Protein AF-A0A248UNA0-F1 (afdb_monomer_lite)

Structure (mmCIF, N/CA/C/O backbone):
data_AF-A0A248UNA0-F1
#
_entry.id   AF-A0A248UNA0-F1
#
loop_
_atom_site.group_PDB
_atom_site.id
_atom_site.type_symbol
_atom_site.label_atom_id
_atom_site.label_alt_id
_atom_site.label_comp_id
_atom_site.label_asym_id
_atom_site.label_entity_id
_atom_site.label_seq_id
_atom_site.pdbx_PDB_ins_code
_atom_site.Cartn_x
_atom_site.Cartn_y
_atom_site.Cartn_z
_atom_site.occupancy
_atom_site.B_iso_or_equiv
_atom_site.auth_seq_id
_atom_site.auth_comp_id
_atom_site.auth_asym_id
_atom_site.auth_atom_id
_atom_site.pdbx_PDB_model_num
ATOM 1 N N . MET A 1 1 ? 13.114 -1.907 -13.463 1.00 65.38 1 MET A N 1
ATOM 2 C CA . MET A 1 1 ? 11.952 -1.978 -14.375 1.00 65.38 1 MET A CA 1
ATOM 3 C C . MET A 1 1 ? 10.775 -1.414 -13.607 1.00 65.38 1 MET A C 1
ATOM 5 O O . MET A 1 1 ? 10.536 -1.888 -12.508 1.00 65.38 1 MET A O 1
ATOM 9 N N . VAL A 1 2 ? 10.124 -0.371 -14.118 1.00 75.31 2 VAL A N 1
ATOM 10 C CA . VAL A 1 2 ? 8.968 0.246 -13.449 1.00 75.31 2 VAL A CA 1
ATOM 11 C C . VAL A 1 2 ? 7.736 -0.604 -13.754 1.00 75.31 2 VAL A C 1
ATOM 13 O O . VAL A 1 2 ? 7.504 -0.934 -14.918 1.00 75.31 2 VAL A O 1
ATOM 16 N N . ILE A 1 3 ? 6.988 -0.997 -12.723 1.00 86.81 3 ILE A N 1
ATOM 17 C CA . ILE A 1 3 ? 5.762 -1.794 -12.861 1.00 86.81 3 ILE A CA 1
ATOM 18 C C . ILE A 1 3 ? 4.567 -0.846 -12.759 1.00 86.81 3 ILE A C 1
ATOM 20 O O . ILE A 1 3 ? 4.444 -0.093 -11.795 1.00 86.81 3 ILE A O 1
ATOM 24 N N . GLU A 1 4 ? 3.660 -0.898 -13.734 1.00 90.50 4 GLU A N 1
ATOM 25 C CA . GLU A 1 4 ? 2.392 -0.175 -13.644 1.00 90.50 4 GLU A CA 1
ATOM 26 C C . GLU A 1 4 ? 1.418 -0.955 -12.747 1.00 90.50 4 GLU A C 1
ATOM 28 O O . GLU A 1 4 ? 0.960 -2.044 -13.097 1.00 90.50 4 GLU A O 1
ATOM 33 N N . ILE A 1 5 ? 1.081 -0.392 -11.585 1.00 90.44 5 ILE A N 1
AT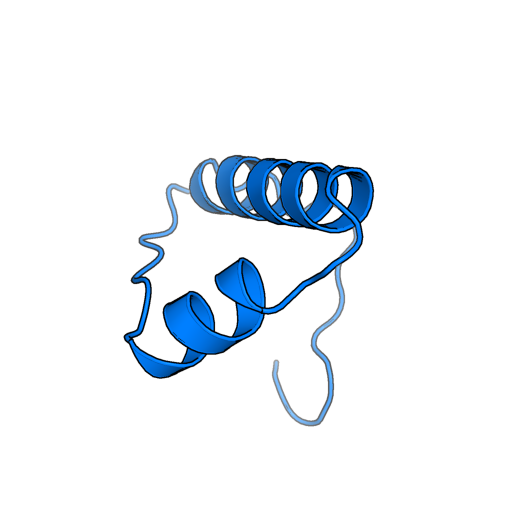OM 34 C CA . ILE A 1 5 ? 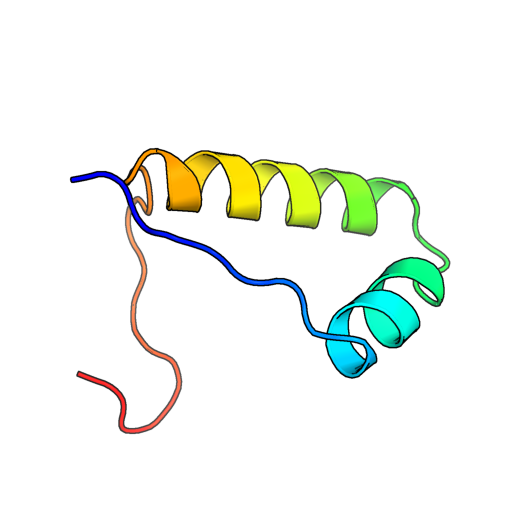0.085 -0.957 -10.667 1.00 90.44 5 ILE A CA 1
ATOM 35 C C . ILE A 1 5 ? -1.233 -0.198 -10.833 1.00 90.44 5 ILE A C 1
ATOM 37 O O . ILE A 1 5 ? -1.296 1.010 -10.617 1.00 90.44 5 ILE A O 1
ATOM 41 N N . LYS A 1 6 ? -2.313 -0.917 -11.163 1.00 93.69 6 LYS A N 1
ATOM 42 C CA . LYS A 1 6 ? -3.673 -0.361 -11.257 1.00 93.69 6 LYS A CA 1
ATOM 43 C C . LYS A 1 6 ? -4.501 -0.766 -10.042 1.00 93.69 6 LYS A C 1
ATOM 45 O O . LYS A 1 6 ? -4.643 -1.952 -9.753 1.00 93.69 6 LYS A O 1
ATOM 50 N N . GLN A 1 7 ? -5.090 0.209 -9.349 1.00 93.50 7 GLN A N 1
ATOM 51 C CA . GLN A 1 7 ? -5.993 -0.063 -8.230 1.00 93.50 7 GLN A CA 1
ATOM 52 C C . GLN A 1 7 ? -7.414 -0.324 -8.742 1.00 93.50 7 GLN A C 1
ATOM 54 O O . GLN A 1 7 ? -8.002 0.500 -9.440 1.00 93.50 7 GLN A O 1
ATOM 59 N N . THR A 1 8 ? -7.990 -1.469 -8.373 1.00 96.88 8 THR A N 1
ATOM 60 C CA . THR A 1 8 ? -9.391 -1.783 -8.682 1.00 96.88 8 THR A CA 1
ATOM 61 C C . THR A 1 8 ? -10.321 -1.270 -7.587 1.00 96.88 8 THR A C 1
ATOM 63 O O . THR A 1 8 ? -9.942 -1.146 -6.420 1.00 96.88 8 THR A O 1
ATOM 66 N N . SER A 1 9 ? -11.589 -1.038 -7.935 1.00 97.81 9 SER A N 1
ATOM 67 C CA . SER A 1 9 ? -12.596 -0.631 -6.947 1.00 97.81 9 SER A CA 1
ATOM 68 C C . SER A 1 9 ? -12.832 -1.699 -5.868 1.00 97.81 9 SER A C 1
ATOM 70 O O . SER A 1 9 ? -13.134 -1.362 -4.725 1.00 97.81 9 SER A O 1
ATOM 72 N N . VAL A 1 10 ? -12.661 -2.985 -6.206 1.00 98.25 10 VAL A N 1
ATOM 73 C CA . VAL A 1 10 ? -12.751 -4.110 -5.261 1.00 98.25 10 VAL A CA 1
ATOM 74 C C . VAL A 1 10 ? -11.636 -4.027 -4.224 1.00 98.25 10 VAL A C 1
ATOM 76 O O . VAL A 1 10 ? -11.920 -4.058 -3.027 1.00 98.25 10 VAL A O 1
ATOM 79 N N . PHE A 1 11 ? -10.389 -3.857 -4.670 1.00 96.62 11 PHE A N 1
ATOM 80 C CA . PHE A 1 11 ? -9.249 -3.709 -3.769 1.00 96.62 11 PHE A CA 1
ATOM 81 C C . PHE A 1 11 ? -9.401 -2.476 -2.876 1.00 96.62 11 PHE A C 1
ATOM 83 O O . PHE A 1 11 ? -9.217 -2.571 -1.667 1.00 96.62 11 PHE A O 1
ATOM 90 N N . HIS A 1 12 ? -9.814 -1.341 -3.447 1.00 95.75 12 HIS A N 1
ATOM 91 C CA . HIS A 1 12 ? -10.013 -0.107 -2.691 1.00 95.75 12 HIS A CA 1
ATOM 92 C C . HIS A 1 12 ? -11.044 -0.270 -1.559 1.00 95.75 12 HIS A C 1
ATOM 94 O O . HIS A 1 12 ? -10.805 0.151 -0.425 1.00 95.75 12 HIS A O 1
ATOM 100 N N . ARG A 1 13 ? -12.182 -0.929 -1.830 1.00 98.00 13 ARG A N 1
ATOM 101 C CA . ARG A 1 13 ? -13.195 -1.219 -0.796 1.00 98.00 13 ARG A CA 1
ATOM 102 C C . ARG A 1 13 ? -12.659 -2.145 0.295 1.00 98.00 13 ARG A C 1
ATOM 104 O O . ARG A 1 13 ? -12.944 -1.929 1.469 1.00 98.00 13 ARG A O 1
ATOM 111 N N . TRP A 1 14 ? -11.884 -3.161 -0.077 1.00 97.50 14 TRP A N 1
ATOM 112 C CA . TRP A 1 14 ? -11.257 -4.064 0.887 1.00 97.50 14 TRP A CA 1
ATOM 113 C C . TRP A 1 14 ? -10.234 -3.334 1.772 1.00 97.50 14 TRP A C 1
ATOM 115 O O . TRP A 1 14 ? -10.306 -3.428 2.996 1.00 97.50 14 TRP A O 1
ATOM 125 N N . GLU A 1 15 ? -9.335 -2.552 1.172 1.00 96.69 15 GLU A N 1
ATOM 126 C CA . GLU A 1 15 ? -8.268 -1.835 1.875 1.00 96.69 15 GLU A CA 1
ATOM 127 C C . GLU A 1 15 ? -8.832 -0.807 2.864 1.00 96.69 15 GLU A C 1
ATOM 129 O O . GLU A 1 15 ? -8.400 -0.733 4.017 1.00 96.69 15 GLU A O 1
ATOM 134 N N . THR A 1 16 ? -9.836 -0.034 2.441 1.00 94.75 16 THR A N 1
ATOM 135 C CA . THR A 1 16 ? -10.499 0.964 3.297 1.00 94.75 16 THR A CA 1
ATOM 136 C C . THR A 1 16 ? -11.318 0.331 4.425 1.00 94.75 16 THR A C 1
ATOM 138 O O . THR A 1 16 ? -11.458 0.940 5.487 1.00 94.75 16 THR A O 1
ATOM 141 N N . GLY A 1 17 ? -11.789 -0.907 4.244 1.00 96.88 17 GLY A N 1
ATOM 142 C CA . GLY A 1 17 ? -12.461 -1.700 5.275 1.00 96.88 17 GLY A CA 1
ATOM 143 C C . GLY A 1 17 ? -11.534 -2.253 6.368 1.00 96.88 17 GLY A C 1
ATOM 144 O O . GLY A 1 17 ? -12.021 -2.714 7.406 1.00 96.88 17 GLY A O 1
ATOM 145 N N . LEU A 1 18 ? -10.208 -2.197 6.188 1.00 97.56 18 LEU A N 1
ATOM 146 C CA . LEU A 1 18 ? -9.248 -2.651 7.197 1.00 97.56 18 LEU A CA 1
ATOM 147 C C . LEU A 1 18 ? -9.260 -1.725 8.426 1.00 97.56 18 LEU A C 1
ATOM 149 O O . LEU A 1 18 ? -8.847 -0.559 8.372 1.00 97.56 18 LEU A O 1
ATOM 153 N N . ARG A 1 19 ? -9.686 -2.285 9.568 1.00 96.81 19 ARG A N 1
ATOM 154 C CA . ARG A 1 19 ? -9.713 -1.594 10.872 1.00 96.81 19 ARG A CA 1
ATOM 155 C C . ARG A 1 19 ? -8.314 -1.215 11.361 1.00 96.81 19 ARG A C 1
ATOM 157 O O . ARG A 1 19 ? -8.139 -0.147 11.946 1.00 96.81 19 ARG A O 1
ATOM 164 N N . ASP A 1 20 ? -7.325 -2.072 11.115 1.00 97.62 20 ASP A N 1
ATOM 165 C CA . ASP A 1 20 ? -5.942 -1.829 11.519 1.00 97.62 20 ASP A CA 1
ATOM 166 C C . ASP A 1 20 ? -5.260 -0.829 10.572 1.00 97.62 20 ASP A C 1
ATOM 168 O O . ASP A 1 20 ? -4.925 -1.129 9.424 1.00 97.62 20 ASP A O 1
ATOM 172 N N . LYS A 1 21 ? -5.016 0.380 11.086 1.00 96.06 21 LYS A N 1
ATOM 173 C CA . LYS A 1 21 ? -4.328 1.446 10.349 1.00 96.06 21 LYS A CA 1
ATOM 174 C C . LYS A 1 21 ? -2.881 1.075 10.016 1.00 96.06 21 LYS A C 1
ATOM 176 O O . LYS A 1 21 ? -2.402 1.457 8.952 1.00 96.06 21 LYS A O 1
ATOM 181 N N . ARG A 1 22 ? -2.192 0.333 10.891 1.00 97.44 22 ARG A N 1
ATOM 182 C CA . ARG A 1 22 ? -0.803 -0.091 10.672 1.00 97.44 22 ARG A CA 1
ATOM 183 C C . ARG A 1 22 ? -0.724 -1.085 9.521 1.00 97.44 22 ARG A C 1
ATOM 185 O O . ARG A 1 22 ? 0.167 -0.957 8.683 1.00 97.44 22 ARG A O 1
ATOM 192 N N . ALA A 1 23 ? -1.671 -2.019 9.448 1.00 97.06 23 ALA A N 1
ATOM 193 C CA . ALA A 1 23 ? -1.765 -2.959 8.336 1.00 97.06 23 ALA A CA 1
ATOM 194 C C . ALA A 1 23 ? -1.913 -2.229 6.990 1.00 97.06 23 ALA A C 1
ATOM 196 O O . ALA A 1 23 ? -1.159 -2.521 6.062 1.00 97.06 23 ALA A O 1
ATOM 197 N N . ARG A 1 24 ? -2.794 -1.219 6.905 1.00 96.69 24 ARG A N 1
ATOM 198 C CA . ARG A 1 24 ? -2.940 -0.400 5.685 1.00 96.69 24 ARG A CA 1
ATOM 199 C C . ARG A 1 24 ? -1.640 0.294 5.287 1.00 96.69 24 ARG A C 1
ATOM 201 O O . ARG A 1 24 ? -1.252 0.238 4.126 1.00 96.69 24 ARG A O 1
ATOM 208 N N . THR A 1 25 ? -0.931 0.896 6.243 1.00 97.00 25 THR A N 1
ATOM 209 C CA . THR A 1 25 ? 0.360 1.545 5.965 1.00 97.00 25 THR A CA 1
ATOM 210 C C . THR A 1 25 ? 1.395 0.551 5.438 1.00 97.00 25 THR A C 1
ATOM 212 O O . THR A 1 25 ? 2.115 0.860 4.493 1.00 97.00 25 THR A O 1
ATOM 215 N N . ILE A 1 26 ? 1.471 -0.655 6.011 1.00 96.75 26 ILE A N 1
ATOM 216 C CA . ILE A 1 26 ? 2.406 -1.692 5.548 1.00 96.75 26 ILE A CA 1
ATOM 217 C C . ILE A 1 26 ? 2.076 -2.123 4.113 1.00 96.75 26 ILE A C 1
ATOM 219 O O . ILE A 1 26 ? 2.990 -2.253 3.299 1.00 96.75 26 ILE A O 1
ATOM 223 N N . ILE A 1 27 ? 0.793 -2.317 3.791 1.00 95.44 27 ILE A N 1
ATOM 224 C CA . ILE A 1 27 ? 0.341 -2.672 2.438 1.00 95.44 27 ILE A CA 1
ATOM 225 C C . ILE A 1 27 ? 0.722 -1.571 1.441 1.00 95.44 27 ILE A C 1
ATOM 227 O O . ILE A 1 27 ? 1.381 -1.867 0.444 1.00 95.44 27 ILE A O 1
ATOM 231 N N . ALA A 1 28 ? 0.399 -0.308 1.739 1.00 94.62 28 ALA A N 1
ATOM 232 C CA . ALA A 1 28 ? 0.735 0.826 0.878 1.00 94.62 28 ALA A CA 1
ATOM 233 C C . ALA A 1 28 ? 2.250 0.930 0.625 1.00 94.62 28 ALA A C 1
ATOM 235 O O . ALA A 1 28 ? 2.684 1.067 -0.518 1.00 94.62 28 ALA A O 1
ATOM 236 N N . THR A 1 29 ? 3.070 0.776 1.670 1.00 95.44 29 THR A N 1
ATOM 237 C CA . THR A 1 29 ? 4.537 0.766 1.545 1.00 95.44 29 THR A CA 1
ATOM 238 C C . THR A 1 29 ? 5.035 -0.358 0.638 1.00 95.44 29 THR A C 1
ATOM 240 O O . THR A 1 29 ? 5.944 -0.142 -0.164 1.00 95.44 29 THR A O 1
ATOM 243 N N . ARG A 1 30 ? 4.449 -1.557 0.728 1.00 93.06 30 ARG A N 1
ATOM 244 C CA . ARG A 1 30 ? 4.820 -2.687 -0.138 1.00 93.06 30 ARG A CA 1
ATOM 245 C C . ARG A 1 30 ? 4.438 -2.439 -1.599 1.00 93.06 30 ARG A C 1
ATOM 247 O O . ARG A 1 30 ? 5.256 -2.709 -2.472 1.00 93.06 30 ARG A O 1
ATOM 254 N N . LEU A 1 31 ? 3.255 -1.881 -1.862 1.00 93.06 31 LEU A N 1
ATOM 255 C CA . LEU A 1 31 ? 2.821 -1.532 -3.221 1.00 93.06 31 LEU A CA 1
ATOM 256 C C . LEU A 1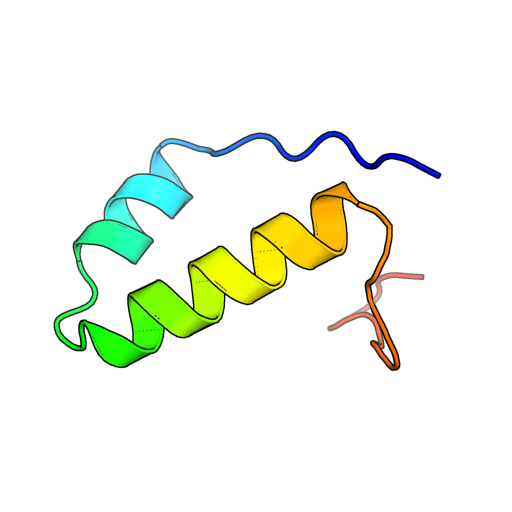 31 ? 3.715 -0.458 -3.854 1.00 93.06 31 LEU A C 1
ATOM 258 O O . LEU A 1 31 ? 4.114 -0.612 -5.004 1.00 93.06 31 LEU A O 1
ATOM 262 N N . MET A 1 32 ? 4.090 0.582 -3.099 1.00 92.94 32 MET A N 1
ATOM 263 C CA . MET A 1 32 ? 5.015 1.614 -3.590 1.00 92.94 32 MET A CA 1
ATOM 264 C C . MET A 1 32 ? 6.374 1.022 -3.969 1.00 92.94 32 MET A C 1
ATOM 266 O O . MET A 1 32 ? 6.888 1.293 -5.047 1.00 92.94 32 MET A O 1
ATOM 270 N N . ARG A 1 33 ? 6.936 0.152 -3.121 1.00 92.50 33 ARG A N 1
ATOM 271 C CA . ARG A 1 33 ? 8.193 -0.540 -3.442 1.00 92.50 33 ARG A CA 1
ATOM 272 C C . ARG A 1 33 ? 8.070 -1.396 -4.700 1.00 92.50 33 ARG A C 1
ATOM 274 O O . ARG A 1 33 ? 8.977 -1.389 -5.524 1.00 92.50 33 ARG A O 1
ATOM 281 N N . LEU A 1 34 ? 6.958 -2.111 -4.862 1.00 90.94 34 LEU A N 1
ATOM 282 C CA . LEU A 1 34 ? 6.726 -2.941 -6.040 1.00 90.94 34 LEU A CA 1
ATOM 283 C C . LEU A 1 34 ? 6.635 -2.106 -7.328 1.00 90.94 34 LEU A C 1
ATOM 285 O O . LEU A 1 34 ? 7.205 -2.510 -8.337 1.00 90.94 34 LEU A O 1
ATOM 289 N N . ALA A 1 35 ? 5.983 -0.938 -7.291 1.00 91.25 35 ALA A N 1
ATOM 290 C CA . ALA A 1 35 ? 5.905 -0.026 -8.439 1.00 91.25 35 ALA A 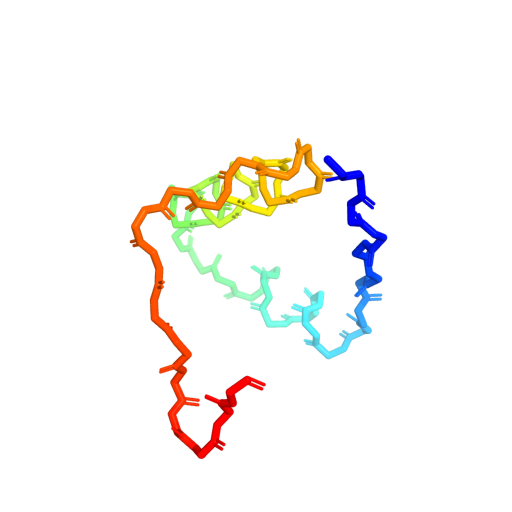CA 1
ATOM 291 C C . ALA A 1 35 ? 7.299 0.438 -8.907 1.00 91.25 35 ALA A C 1
ATOM 293 O O . ALA A 1 35 ? 7.568 0.495 -10.107 1.00 91.25 35 ALA A O 1
ATOM 294 N N . GLU A 1 36 ? 8.214 0.656 -7.959 1.00 92.38 36 GLU A N 1
ATOM 295 C CA . GLU A 1 36 ? 9.629 0.975 -8.209 1.00 92.38 36 GLU A CA 1
ATOM 296 C C . GLU A 1 36 ? 10.471 -0.246 -8.646 1.00 92.38 36 GLU A C 1
ATOM 298 O O . GLU A 1 36 ? 11.685 -0.150 -8.834 1.00 92.38 36 GLU A O 1
ATOM 303 N N . GLY A 1 37 ? 9.857 -1.423 -8.801 1.00 89.81 37 GLY A N 1
ATOM 304 C CA . GLY A 1 37 ? 10.545 -2.669 -9.147 1.00 89.81 37 GLY A CA 1
ATOM 305 C C . GLY A 1 37 ? 11.332 -3.291 -7.986 1.00 89.81 37 GLY A C 1
ATOM 306 O O . GLY A 1 37 ? 12.161 -4.171 -8.207 1.00 89.81 37 GLY A O 1
ATOM 307 N N . LEU A 1 38 ? 11.083 -2.860 -6.746 1.00 91.00 38 LEU A N 1
ATOM 308 C CA . LEU A 1 38 ? 11.759 -3.326 -5.530 1.00 91.00 38 LEU A CA 1
ATOM 309 C C . LEU A 1 38 ? 10.939 -4.408 -4.813 1.00 91.00 38 LEU A C 1
ATOM 311 O O . LEU A 1 38 ? 10.540 -4.240 -3.654 1.00 91.00 38 LEU A O 1
ATOM 315 N N . ALA A 1 39 ? 10.693 -5.523 -5.502 1.00 85.94 39 ALA A N 1
ATOM 316 C CA . ALA A 1 39 ? 9.908 -6.635 -4.966 1.00 85.94 39 ALA A CA 1
ATOM 317 C C . ALA A 1 39 ? 10.602 -7.339 -3.779 1.00 85.94 39 ALA A C 1
ATOM 319 O O . ALA A 1 39 ? 9.938 -7.689 -2.806 1.00 85.94 39 ALA A O 1
ATOM 320 N N . GLY A 1 40 ? 11.937 -7.445 -3.805 1.00 84.94 40 GLY A N 1
ATOM 321 C CA . GLY A 1 40 ? 12.708 -8.231 -2.833 1.00 84.94 40 GLY A CA 1
ATOM 322 C C . GLY A 1 40 ? 12.584 -9.733 -3.099 1.00 84.94 40 GLY A C 1
ATOM 323 O O . GLY A 1 40 ? 12.336 -10.129 -4.235 1.00 84.94 40 GLY A O 1
ATOM 324 N N . ASP A 1 41 ? 12.727 -10.547 -2.054 1.00 83.88 41 ASP A N 1
ATOM 325 C CA . ASP A 1 41 ? 12.506 -11.994 -2.130 1.00 83.88 41 ASP A CA 1
ATOM 326 C C . ASP A 1 41 ? 11.004 -12.282 -2.055 1.00 83.88 41 ASP A C 1
ATOM 328 O O . ASP A 1 41 ? 10.404 -12.319 -0.976 1.00 83.88 41 ASP A O 1
ATOM 332 N N . VAL A 1 42 ? 10.382 -12.421 -3.223 1.00 84.25 42 VAL A N 1
ATOM 333 C CA . VAL A 1 42 ? 8.968 -12.773 -3.371 1.00 84.25 42 VAL A CA 1
ATOM 334 C C . VAL A 1 42 ? 8.836 -14.009 -4.242 1.00 84.25 42 VAL A C 1
ATOM 336 O O . VAL A 1 42 ? 9.578 -14.189 -5.203 1.00 84.25 42 VAL A O 1
ATOM 339 N N . GLU A 1 43 ? 7.854 -14.833 -3.916 1.00 83.12 43 GLU A N 1
ATOM 340 C CA . GLU A 1 43 ? 7.440 -15.972 -4.722 1.00 83.12 43 GLU A CA 1
ATOM 341 C C . GLU A 1 43 ? 5.976 -15.769 -5.107 1.00 83.12 43 GLU A C 1
ATOM 343 O O . GLU A 1 43 ? 5.203 -15.124 -4.384 1.00 83.12 43 GLU A O 1
ATOM 348 N N . ALA A 1 44 ? 5.595 -16.277 -6.272 1.00 82.56 44 ALA A N 1
ATOM 349 C CA . ALA A 1 44 ? 4.207 -16.265 -6.680 1.00 82.56 44 ALA A CA 1
ATOM 350 C C . ALA A 1 44 ? 3.368 -17.151 -5.748 1.00 82.56 44 ALA A C 1
ATOM 352 O O . ALA A 1 44 ? 3.818 -18.174 -5.238 1.00 82.56 44 ALA A O 1
ATOM 353 N N . VAL A 1 45 ? 2.118 -16.752 -5.525 1.00 84.50 45 VAL A N 1
ATOM 354 C CA . VAL A 1 45 ? 1.163 -17.559 -4.763 1.00 84.50 45 VAL A CA 1
ATOM 355 C C . VAL A 1 45 ? 0.264 -18.297 -5.753 1.00 84.50 45 VAL A C 1
ATOM 357 O O . VAL A 1 45 ? -0.432 -17.657 -6.539 1.00 84.50 45 VAL A O 1
ATOM 360 N N . GLY A 1 46 ? 0.249 -19.631 -5.695 1.00 80.75 46 GLY A N 1
ATOM 361 C CA . GLY A 1 46 ? -0.532 -20.483 -6.603 1.00 80.75 46 GLY A CA 1
ATOM 362 C C . GLY A 1 46 ? 0.256 -20.908 -7.846 1.00 80.75 46 GLY A C 1
ATOM 363 O O . GLY A 1 46 ? 1.460 -21.108 -7.768 1.00 80.75 46 GLY A O 1
ATOM 364 N N . GLU A 1 47 ? -0.415 -21.059 -8.989 1.00 82.12 47 GLU A N 1
ATOM 365 C CA . GLU A 1 47 ? 0.201 -21.533 -10.247 1.00 82.12 47 GLU A CA 1
ATOM 3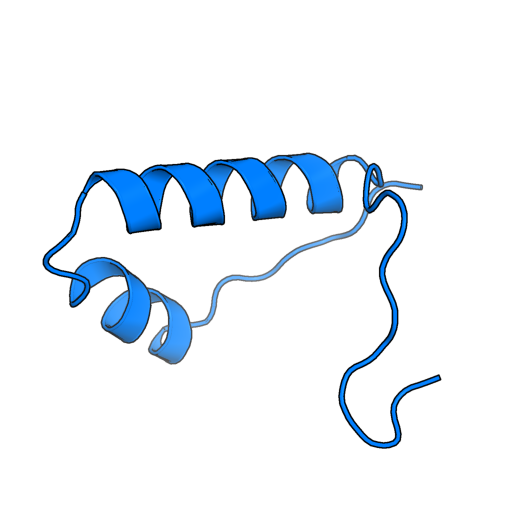66 C C . GLU A 1 47 ? 0.933 -20.436 -11.051 1.00 82.12 47 GLU A C 1
ATOM 368 O O . GLU A 1 47 ? 1.301 -20.649 -12.202 1.00 82.12 47 GLU A O 1
ATOM 373 N N . GLY A 1 48 ? 1.118 -19.239 -10.489 1.00 68.19 48 GLY A N 1
ATOM 374 C CA . GLY A 1 48 ? 1.789 -18.145 -11.193 1.00 68.19 48 GLY A CA 1
ATOM 375 C C . GLY A 1 48 ? 3.298 -18.371 -11.301 1.00 68.19 48 GLY A C 1
ATOM 376 O O . GLY A 1 48 ? 3.939 -18.633 -10.291 1.00 68.19 48 GLY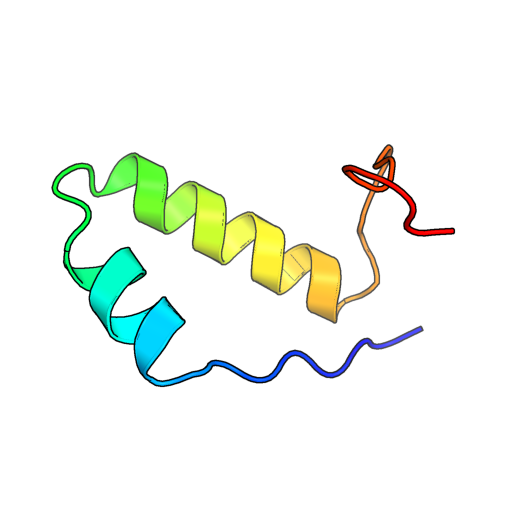 A O 1
ATOM 377 N N . ALA A 1 49 ? 3.849 -18.228 -12.507 1.00 54.75 49 ALA A N 1
ATOM 378 C CA . ALA A 1 49 ? 5.277 -18.128 -12.818 1.00 54.75 49 ALA A CA 1
ATOM 379 C C . ALA A 1 49 ? 5.531 -16.840 -13.612 1.00 54.75 49 ALA A C 1
ATOM 381 O O . ALA A 1 49 ? 4.634 -16.466 -14.407 1.00 54.75 49 ALA A O 1
#

Sequence (49 aa):
MVIEIKQTSVFHRWETGLRDKRARTIIATRLMRLAEGLAGDVEAVGEGA

Secondary structure (DSSP, 8-state):
--------HHHHHHHHT-S-HHHHHHHHHHHHHHHTT---S---SSS--

Organism: NCBI:txid271865

Radius of gyration: 12.34 Å; chains: 1; bounding box: 26×23×26 Å

pLDDT: mean 90.31, std 9.06, range [54.75, 98.25]

Foldseek 3Di:
DADDDDDDPVNVVVLVPDPDPVVSVVVVVQVVCVRVVNNDDDDDDDPDD